Protein AF-A0A7W8WEF5-F1 (afdb_monomer)

Mean predicted aligned error: 11.39 Å

Nearest PDB structures (foldseek):
  6rxu-assembly1_Co  TM=3.069E-01  e=8.553E+00  Thermochaetoides thermophila

Solvent-accessible surface area (backbone atoms only — not comparable to full-atom values): 5909 Å² total; per-residue (Å²): 132,87,83,82,52,69,70,60,53,52,54,52,52,54,52,59,62,71,65,70,75,85,85,75,68,63,42,80,43,79,53,50,69,44,96,88,67,53,75,42,79,54,48,78,41,58,62,92,67,97,68,48,72,81,34,35,55,14,54,90,33,63,27,91,87,76,75,42,74,17,75,39,75,38,66,68,55,52,62,73,75,48,87,70,85,79,82,86,90,132

pLDDT: mean 82.54, std 16.14, range [38.53, 98.0]

Sequence (90 aa):
MQSIDLKKLTIATLLAIAATSAAHADTYVNGYTRRDGTYVQGYNRTEPNYTRNDNYSTRGNYNPYTGQEGHKPRDEDYGYRGNGYSRYGY

Structure (mmCIF, N/CA/C/O backbone):
data_AF-A0A7W8WEF5-F1
#
_entry.id   AF-A0A7W8WEF5-F1
#
loop_
_atom_site.group_PDB
_atom_site.id
_atom_site.type_symbol
_atom_site.label_atom_id
_atom_site.label_alt_id
_atom_site.label_comp_id
_atom_site.label_asym_id
_atom_site.label_entity_id
_atom_site.label_seq_id
_atom_site.pdbx_PDB_ins_code
_atom_site.Cartn_x
_atom_site.Cartn_y
_atom_site.Cartn_z
_atom_site.occupancy
_atom_site.B_iso_or_equiv
_atom_site.auth_seq_id
_atom_site.auth_comp_id
_atom_site.auth_asym_id
_atom_site.auth_atom_id
_atom_site.pdbx_PDB_model_num
ATOM 1 N N . MET A 1 1 ? 39.523 22.504 -27.549 1.00 53.00 1 MET A N 1
ATOM 2 C CA . MET A 1 1 ? 38.540 21.458 -27.191 1.00 53.00 1 MET A CA 1
ATOM 3 C C . MET A 1 1 ? 38.996 20.871 -25.859 1.00 53.00 1 MET A C 1
ATOM 5 O O . MET A 1 1 ? 40.127 20.415 -25.803 1.00 53.00 1 MET A O 1
ATOM 9 N N . GLN A 1 2 ? 38.233 21.024 -24.771 1.00 63.88 2 GLN A N 1
ATOM 10 C CA . GLN A 1 2 ? 38.630 20.516 -23.445 1.00 63.88 2 GLN A CA 1
ATOM 11 C C . GLN A 1 2 ? 38.476 18.986 -23.425 1.00 63.88 2 GLN A C 1
ATOM 13 O O . GLN A 1 2 ? 37.417 18.479 -23.788 1.00 63.88 2 GLN A O 1
ATOM 18 N N . SER A 1 3 ? 39.525 18.259 -23.041 1.00 66.50 3 SER A N 1
ATOM 19 C CA . SER A 1 3 ? 39.511 16.797 -22.923 1.00 66.50 3 SER A CA 1
ATOM 20 C C . SER A 1 3 ? 38.612 16.382 -21.755 1.00 66.50 3 SER A C 1
ATOM 22 O O . SER A 1 3 ? 38.781 16.873 -20.640 1.00 66.50 3 SER A O 1
ATOM 24 N N . ILE A 1 4 ? 37.647 15.490 -21.985 1.00 76.06 4 ILE A N 1
ATOM 25 C CA . ILE A 1 4 ? 36.826 14.938 -20.899 1.00 76.06 4 ILE A CA 1
ATOM 26 C C . ILE A 1 4 ? 37.657 13.880 -20.165 1.00 76.06 4 ILE A C 1
ATOM 28 O O . ILE A 1 4 ? 38.050 12.875 -20.753 1.00 76.06 4 ILE A O 1
ATOM 32 N N . ASP A 1 5 ? 37.925 14.107 -18.879 1.00 86.19 5 ASP A N 1
ATOM 33 C CA . ASP A 1 5 ? 38.701 13.181 -18.051 1.00 86.19 5 ASP A CA 1
ATOM 34 C C . ASP A 1 5 ? 37.913 11.901 -17.747 1.00 86.19 5 ASP A C 1
ATOM 36 O O . ASP A 1 5 ? 36.769 11.956 -17.290 1.00 86.19 5 ASP A O 1
ATOM 40 N N . LEU A 1 6 ? 38.562 10.740 -17.877 1.00 82.12 6 LEU A N 1
ATOM 41 C CA . LEU A 1 6 ? 37.971 9.428 -17.581 1.00 82.12 6 LEU A CA 1
ATOM 42 C C . LEU A 1 6 ? 37.383 9.342 -16.159 1.00 82.12 6 LEU A C 1
ATOM 44 O O . LEU A 1 6 ? 36.361 8.700 -15.952 1.00 82.12 6 LEU A O 1
ATOM 48 N N . LYS A 1 7 ? 37.971 10.055 -15.188 1.00 78.88 7 LYS A N 1
ATOM 49 C CA . LYS A 1 7 ? 37.460 10.146 -13.806 1.00 78.88 7 LYS A CA 1
ATOM 50 C C . LYS A 1 7 ? 36.135 10.908 -13.701 1.00 78.88 7 LYS A C 1
ATOM 52 O O . LYS A 1 7 ? 35.310 10.597 -12.850 1.00 78.88 7 LYS A O 1
ATOM 57 N N . LYS A 1 8 ? 35.921 11.911 -14.556 1.00 81.2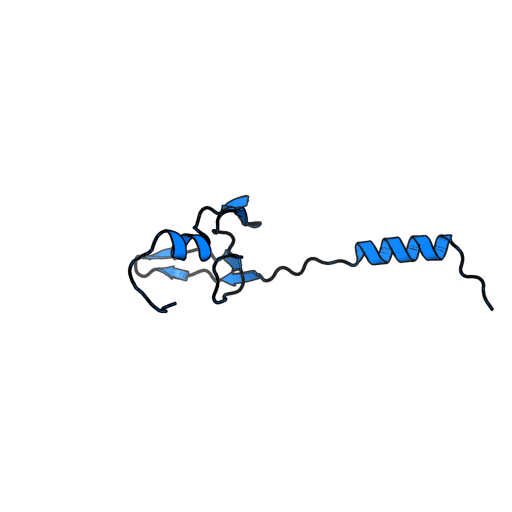5 8 LYS A N 1
ATOM 58 C CA . LYS A 1 8 ? 34.645 12.639 -14.631 1.00 81.25 8 LYS A CA 1
ATOM 59 C C . LYS A 1 8 ? 33.582 11.762 -15.287 1.00 81.25 8 LYS A C 1
ATOM 61 O O . LYS A 1 8 ? 32.442 11.765 -14.837 1.00 81.25 8 LYS A O 1
ATOM 66 N N . LEU A 1 9 ? 33.981 10.968 -16.285 1.00 84.00 9 LEU A N 1
ATOM 67 C CA . LEU A 1 9 ? 33.109 9.988 -16.927 1.00 84.00 9 LEU A CA 1
ATOM 68 C C . LEU A 1 9 ? 32.634 8.923 -15.925 1.00 84.00 9 LEU A C 1
ATOM 70 O O . LEU A 1 9 ? 31.435 8.696 -15.817 1.00 84.00 9 LEU A O 1
ATOM 74 N N . THR A 1 10 ? 33.538 8.335 -15.134 1.00 85.12 10 THR A N 1
ATOM 75 C CA . THR A 1 10 ? 33.174 7.295 -14.154 1.00 85.12 10 THR A CA 1
ATOM 76 C C . THR A 1 10 ? 32.274 7.818 -13.035 1.00 85.12 10 THR A C 1
ATOM 78 O O . THR A 1 10 ? 31.308 7.151 -12.672 1.00 85.12 10 THR A O 1
ATOM 81 N N . ILE A 1 11 ? 32.539 9.019 -12.511 1.00 87.69 11 ILE A N 1
ATOM 82 C CA . ILE A 1 11 ? 31.683 9.648 -11.491 1.00 87.69 11 ILE A CA 1
ATOM 83 C C . ILE A 1 11 ? 30.291 9.945 -12.062 1.00 87.69 11 ILE A C 1
ATOM 85 O O . ILE A 1 11 ? 29.289 9.667 -11.403 1.00 87.69 11 ILE A O 1
ATOM 89 N N . ALA A 1 12 ? 30.211 10.449 -13.297 1.00 86.56 12 ALA A N 1
ATOM 90 C CA . ALA A 1 12 ? 28.934 10.696 -13.958 1.00 86.56 12 ALA A CA 1
ATOM 91 C C . ALA A 1 12 ? 28.128 9.400 -14.157 1.00 86.56 12 ALA A C 1
ATOM 93 O O . ALA A 1 12 ? 26.921 9.395 -13.929 1.00 86.56 12 ALA A O 1
ATOM 94 N N . THR A 1 13 ? 28.781 8.286 -14.511 1.00 85.88 13 THR A N 1
ATOM 95 C CA . THR A 1 13 ? 28.106 6.985 -14.653 1.00 85.88 13 THR A CA 1
ATOM 96 C C . THR A 1 13 ? 27.567 6.462 -13.320 1.00 85.88 13 THR A C 1
ATOM 98 O O . THR A 1 13 ? 26.430 6.002 -13.266 1.00 85.88 13 THR A O 1
ATOM 101 N N . LEU A 1 14 ? 28.334 6.562 -12.229 1.00 86.50 14 LEU A N 1
ATOM 102 C CA . LEU A 1 14 ? 27.880 6.114 -10.905 1.00 86.50 14 LEU A CA 1
ATOM 103 C C . LEU A 1 14 ? 26.694 6.939 -10.385 1.00 86.50 14 LEU A C 1
ATOM 105 O O . LEU A 1 14 ? 25.747 6.375 -9.840 1.00 86.50 14 LEU A O 1
ATOM 109 N N . LEU A 1 15 ? 26.712 8.257 -10.598 1.00 84.88 15 LEU A N 1
ATOM 110 C CA . LEU A 1 15 ? 25.591 9.130 -10.240 1.00 84.88 15 LEU A CA 1
ATOM 111 C C . LEU A 1 15 ? 24.337 8.834 -11.075 1.00 84.88 15 LEU A C 1
ATOM 113 O O . LEU A 1 15 ? 23.235 8.858 -10.536 1.00 84.88 15 LEU A O 1
ATOM 117 N N . ALA A 1 16 ? 24.493 8.506 -12.361 1.00 83.56 16 ALA A N 1
ATOM 118 C CA . ALA A 1 16 ? 23.370 8.129 -13.218 1.00 83.56 16 ALA A CA 1
ATOM 119 C C . ALA A 1 16 ? 22.703 6.816 -12.770 1.00 83.56 16 ALA A C 1
ATOM 121 O O . ALA A 1 16 ? 21.480 6.713 -12.813 1.00 83.56 16 ALA A O 1
ATOM 122 N N . ILE A 1 17 ? 23.481 5.838 -12.291 1.00 82.31 17 ILE A N 1
ATOM 123 C CA . ILE A 1 17 ? 22.944 4.579 -11.745 1.00 82.31 17 ILE A CA 1
ATOM 124 C C . ILE A 1 17 ? 22.225 4.825 -10.410 1.00 82.31 17 ILE A C 1
ATOM 126 O O . ILE A 1 17 ? 21.165 4.260 -10.171 1.00 82.31 17 ILE A O 1
ATOM 130 N N . ALA A 1 18 ? 22.755 5.698 -9.551 1.00 79.19 18 ALA A N 1
ATOM 131 C CA . ALA A 1 18 ? 22.118 6.028 -8.273 1.00 79.19 18 ALA A CA 1
ATOM 132 C C . ALA A 1 18 ? 20.796 6.810 -8.424 1.00 79.19 18 ALA A C 1
ATOM 134 O O . ALA A 1 18 ? 20.002 6.855 -7.487 1.00 79.19 18 ALA A O 1
ATOM 135 N N . ALA A 1 19 ? 20.550 7.423 -9.585 1.00 77.62 19 ALA A N 1
ATOM 136 C CA . ALA A 1 19 ? 19.356 8.222 -9.844 1.00 77.62 19 ALA A CA 1
ATOM 137 C C . ALA A 1 19 ? 18.107 7.396 -10.214 1.00 77.62 19 ALA A C 1
ATOM 139 O O . ALA A 1 19 ? 17.037 7.974 -10.402 1.00 77.62 19 ALA A O 1
ATOM 140 N N . THR A 1 20 ? 18.197 6.066 -10.324 1.00 74.44 20 THR A N 1
ATOM 141 C CA . THR A 1 20 ? 17.020 5.234 -10.611 1.00 74.44 20 THR A CA 1
ATOM 142 C C . THR A 1 20 ? 16.172 5.048 -9.352 1.00 74.44 20 THR A C 1
ATOM 144 O O . THR A 1 20 ? 16.472 4.197 -8.515 1.00 74.44 20 THR A O 1
ATOM 147 N N . SER A 1 21 ? 15.102 5.832 -9.211 1.00 71.00 21 SER A N 1
ATOM 148 C CA . SER A 1 21 ? 14.057 5.596 -8.212 1.00 71.00 21 SER A CA 1
ATOM 149 C C . SER A 1 21 ? 13.026 4.587 -8.733 1.00 71.00 21 SER A C 1
ATOM 151 O O . SER A 1 21 ? 12.572 4.672 -9.874 1.00 71.00 21 SER A O 1
ATOM 153 N N . ALA A 1 22 ? 12.640 3.620 -7.897 1.00 69.38 22 ALA A N 1
ATOM 154 C CA . ALA A 1 22 ? 11.501 2.751 -8.179 1.00 69.38 22 ALA A CA 1
ATOM 155 C C . ALA A 1 22 ? 10.208 3.521 -7.872 1.00 69.38 22 ALA A C 1
ATOM 157 O O . ALA A 1 22 ? 9.957 3.890 -6.725 1.00 69.38 22 ALA A O 1
ATOM 158 N N . ALA A 1 23 ? 9.402 3.800 -8.897 1.00 67.69 23 ALA A N 1
ATOM 159 C CA . ALA A 1 23 ? 8.059 4.328 -8.698 1.00 67.69 23 ALA A CA 1
ATOM 160 C C . ALA A 1 23 ? 7.142 3.185 -8.240 1.00 67.69 23 ALA A C 1
ATOM 162 O O . ALA A 1 23 ? 6.959 2.206 -8.963 1.00 67.69 23 ALA A O 1
ATOM 163 N N . HIS A 1 24 ? 6.586 3.309 -7.036 1.00 70.19 24 HIS A N 1
ATOM 164 C CA . HIS A 1 24 ? 5.602 2.378 -6.495 1.00 70.19 24 HIS A CA 1
ATOM 165 C C . HIS A 1 24 ? 4.195 2.956 -6.707 1.00 70.19 24 HIS A C 1
ATOM 167 O O . HIS A 1 24 ? 3.879 4.027 -6.189 1.00 70.19 24 HIS A O 1
ATOM 173 N N . ALA A 1 25 ? 3.374 2.269 -7.504 1.00 78.94 25 ALA A N 1
ATOM 174 C CA . ALA A 1 25 ? 2.000 2.651 -7.840 1.00 78.94 25 ALA A CA 1
ATOM 175 C C . ALA A 1 25 ? 1.020 2.170 -6.752 1.00 78.94 25 ALA A C 1
ATOM 177 O O . ALA A 1 25 ? 0.193 1.282 -6.974 1.00 78.94 25 ALA A O 1
ATOM 178 N N . ASP A 1 26 ? 1.167 2.721 -5.546 1.00 88.62 26 ASP A N 1
ATOM 179 C CA . ASP A 1 26 ? 0.381 2.349 -4.369 1.00 88.62 26 ASP A CA 1
ATOM 180 C C . ASP A 1 26 ? -0.567 3.463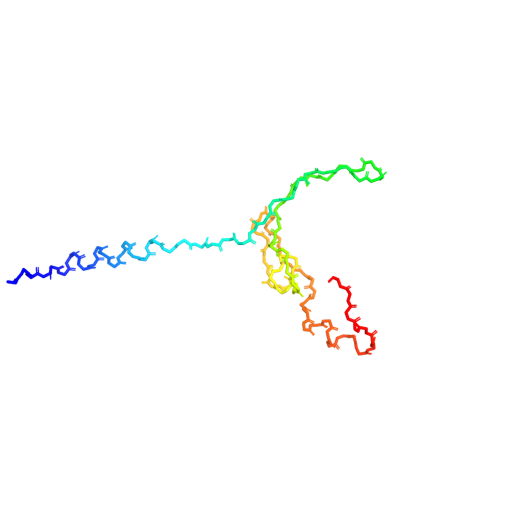 -3.934 1.00 88.62 26 ASP A C 1
ATOM 182 O O . ASP A 1 26 ? -0.245 4.649 -3.963 1.00 88.62 26 ASP A O 1
ATOM 186 N N . THR A 1 27 ? -1.751 3.076 -3.468 1.00 91.94 27 THR A N 1
ATOM 187 C CA . THR A 1 27 ? -2.766 3.976 -2.921 1.00 91.94 27 THR A CA 1
ATOM 188 C C . THR A 1 27 ? -3.081 3.613 -1.472 1.00 91.94 27 THR A C 1
ATOM 190 O O . THR A 1 27 ? -3.382 2.458 -1.155 1.00 91.94 27 THR A O 1
ATOM 193 N N . TYR A 1 28 ? -3.093 4.615 -0.590 1.00 93.31 28 TYR A N 1
ATOM 194 C CA . TYR A 1 28 ? -3.531 4.453 0.796 1.00 93.31 28 TYR A CA 1
ATOM 195 C C . TYR A 1 28 ? -5.060 4.486 0.907 1.00 93.31 28 TYR A C 1
ATOM 197 O O . TYR A 1 28 ? -5.726 5.380 0.381 1.00 93.31 28 TYR A O 1
ATOM 205 N N . VAL A 1 29 ? -5.621 3.517 1.625 1.00 94.69 29 VAL A N 1
ATOM 206 C CA . VAL A 1 29 ? -7.046 3.441 1.953 1.00 94.69 29 VAL A CA 1
ATOM 207 C C . VAL A 1 29 ? -7.237 3.837 3.411 1.00 94.69 29 VAL A C 1
ATOM 209 O O . VAL A 1 29 ? -6.638 3.242 4.307 1.00 94.69 29 VAL A O 1
ATOM 212 N N . ASN A 1 30 ? -8.104 4.823 3.653 1.00 96.94 30 ASN A N 1
ATOM 213 C CA . ASN A 1 30 ? -8.453 5.251 5.006 1.00 96.94 30 ASN A CA 1
ATOM 214 C C . ASN A 1 30 ? -9.165 4.135 5.781 1.00 96.94 30 ASN A C 1
ATOM 216 O O . ASN A 1 30 ? -9.942 3.365 5.215 1.00 96.94 30 ASN A O 1
ATOM 220 N N . GLY A 1 31 ? -8.923 4.085 7.091 1.00 97.00 31 GLY A N 1
ATOM 221 C CA . GLY A 1 31 ? -9.644 3.180 7.981 1.00 97.00 31 GLY A CA 1
ATOM 222 C C . GLY A 1 31 ? -11.138 3.503 8.029 1.00 97.00 31 GLY A C 1
ATOM 223 O O . GLY A 1 31 ? -11.543 4.653 7.853 1.00 97.00 31 GLY A O 1
ATO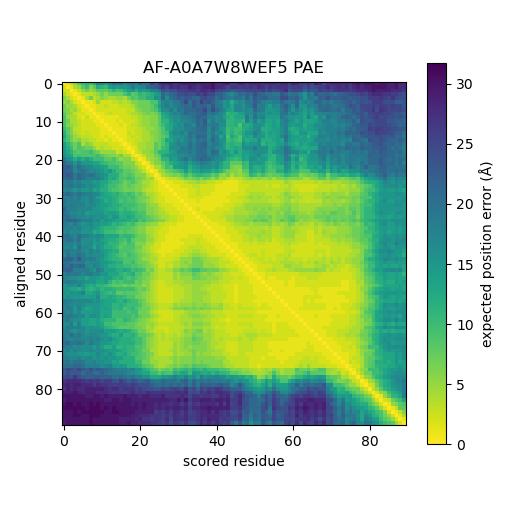M 224 N N . TYR A 1 32 ? -11.964 2.485 8.253 1.00 97.75 32 TYR A N 1
ATOM 225 C CA . TYR A 1 32 ? -13.418 2.625 8.298 1.00 97.75 32 TYR A CA 1
ATOM 226 C C . TYR A 1 32 ? -14.053 1.583 9.217 1.00 97.75 32 TYR A C 1
ATOM 228 O O . TYR A 1 32 ? -13.491 0.517 9.467 1.00 97.75 32 TYR A O 1
ATOM 236 N N . THR A 1 33 ? -15.260 1.877 9.696 1.00 98.00 33 THR A N 1
ATOM 237 C CA . THR A 1 33 ? -16.053 0.946 10.507 1.00 98.00 33 THR A CA 1
ATOM 238 C C . THR A 1 33 ? -17.043 0.201 9.618 1.00 98.00 33 THR A C 1
ATOM 240 O O . THR A 1 33 ? -17.786 0.810 8.845 1.00 98.00 33 THR A O 1
ATOM 243 N N . ARG A 1 34 ? -17.047 -1.131 9.699 1.00 97.00 34 ARG A N 1
ATOM 244 C CA . ARG A 1 34 ? -17.999 -1.994 8.988 1.00 97.00 34 ARG A CA 1
ATOM 245 C C . ARG A 1 34 ? -19.388 -1.903 9.619 1.00 97.00 34 ARG A C 1
ATOM 247 O O . ARG A 1 34 ? -19.541 -1.511 10.771 1.00 97.00 34 ARG A O 1
ATOM 254 N N . ARG A 1 35 ? -20.416 -2.323 8.873 1.00 96.19 35 ARG A N 1
ATOM 255 C CA . ARG A 1 35 ? -21.810 -2.340 9.362 1.00 96.19 35 ARG A CA 1
ATOM 256 C C . ARG A 1 35 ? -22.011 -3.225 10.597 1.00 96.19 35 ARG A C 1
ATOM 258 O O . ARG A 1 35 ? -22.921 -2.967 11.370 1.00 96.19 35 ARG A O 1
ATOM 265 N N . ASP A 1 36 ? -21.172 -4.242 10.772 1.00 96.00 36 ASP A N 1
ATOM 266 C CA . ASP A 1 36 ? -21.170 -5.138 11.935 1.00 96.00 36 ASP A CA 1
ATOM 267 C C . ASP A 1 36 ? -20.450 -4.553 13.170 1.00 96.00 36 ASP A C 1
ATOM 269 O O . ASP A 1 36 ? -2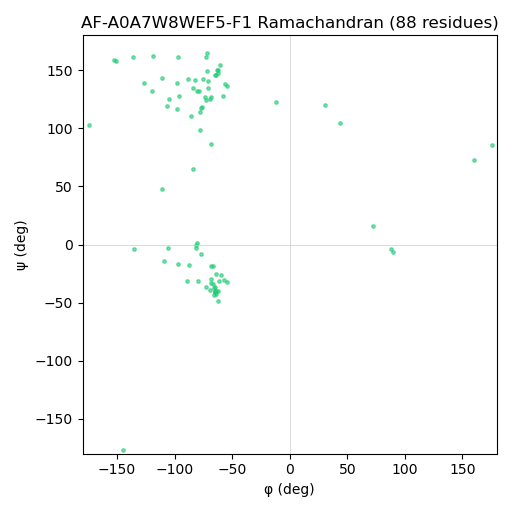0.358 -5.218 14.197 1.00 96.00 36 ASP A O 1
ATOM 273 N N . GLY A 1 37 ? -19.940 -3.319 13.084 1.00 96.94 37 GLY A N 1
ATOM 274 C CA . GLY A 1 37 ? -19.204 -2.643 14.155 1.00 96.94 37 GLY A CA 1
ATOM 275 C C . GLY A 1 37 ? -17.691 -2.884 14.148 1.00 96.94 37 GLY A C 1
ATOM 276 O O . GLY A 1 37 ? -16.976 -2.228 14.904 1.00 96.94 37 GLY A O 1
ATOM 277 N N . THR A 1 38 ? -17.167 -3.760 13.286 1.00 97.88 38 THR A N 1
ATOM 278 C CA . THR A 1 38 ? -15.725 -4.042 13.220 1.00 97.88 38 THR A CA 1
ATOM 279 C C . THR A 1 38 ? -14.968 -2.872 12.593 1.00 97.88 38 THR A C 1
ATOM 281 O O . THR A 1 38 ? -15.243 -2.480 11.455 1.00 97.88 38 THR A O 1
ATOM 284 N N . TYR A 1 39 ? -13.974 -2.336 13.301 1.00 97.25 39 TYR A N 1
ATOM 285 C CA . TYR A 1 39 ? -13.068 -1.326 12.756 1.00 97.25 39 TYR A CA 1
ATOM 286 C C . TYR A 1 39 ? -11.992 -1.960 11.865 1.00 97.25 39 TYR A C 1
ATOM 288 O O . TYR A 1 39 ? -11.334 -2.926 12.251 1.00 97.25 39 TYR A O 1
ATOM 296 N N . VAL A 1 40 ? -11.798 -1.393 10.675 1.00 96.56 40 VAL A N 1
ATOM 297 C CA . VAL A 1 40 ? -10.728 -1.742 9.737 1.00 96.56 40 VAL A CA 1
ATOM 298 C C . VAL A 1 40 ? -9.695 -0.626 9.763 1.00 96.56 40 VAL A C 1
ATOM 300 O O . VAL A 1 40 ? -10.001 0.515 9.418 1.00 96.56 40 VAL A O 1
ATOM 303 N N . GLN A 1 41 ? -8.464 -0.956 10.148 1.00 96.56 41 GLN A N 1
ATOM 304 C CA . GLN A 1 41 ? -7.342 -0.026 10.068 1.00 96.56 41 GLN A CA 1
ATOM 305 C C . GLN A 1 41 ? -7.033 0.322 8.604 1.00 96.56 41 GLN A C 1
ATOM 307 O O . GLN A 1 41 ? -7.177 -0.522 7.720 1.00 96.56 41 GLN A O 1
ATOM 312 N N . GLY A 1 42 ? -6.601 1.561 8.351 1.00 96.06 42 GLY A N 1
ATOM 313 C CA . GLY A 1 42 ? -6.135 1.970 7.027 1.00 96.06 42 GLY A CA 1
ATOM 314 C C . GLY A 1 42 ? -4.905 1.181 6.572 1.00 96.06 42 GLY A C 1
ATOM 315 O O . GLY A 1 42 ? -4.112 0.717 7.392 1.00 96.06 42 GLY A O 1
ATOM 316 N N . TYR A 1 43 ? -4.767 0.995 5.263 1.00 93.94 43 TYR A N 1
ATOM 317 C CA . TYR A 1 43 ? -3.738 0.142 4.668 1.00 93.94 43 TYR A CA 1
ATOM 318 C C . TYR A 1 43 ? -3.371 0.602 3.255 1.00 93.94 43 TYR A C 1
ATOM 320 O O . TYR A 1 43 ? -4.152 1.279 2.587 1.00 93.94 43 TYR A O 1
ATOM 328 N N . ASN A 1 44 ? -2.187 0.206 2.788 1.00 94.06 44 ASN A N 1
ATOM 329 C CA . ASN A 1 44 ? -1.754 0.432 1.410 1.00 94.06 44 ASN A CA 1
ATOM 330 C C . ASN A 1 44 ? -2.190 -0.722 0.507 1.00 94.06 44 ASN A C 1
ATOM 332 O O . ASN A 1 44 ? -2.144 -1.893 0.898 1.00 94.06 44 ASN A O 1
ATOM 336 N N . ARG A 1 45 ? -2.587 -0.386 -0.716 1.00 91.25 45 ARG A N 1
ATOM 337 C CA . ARG A 1 45 ? -2.895 -1.338 -1.785 1.00 91.25 45 ARG A CA 1
ATOM 338 C C . ARG A 1 45 ? -2.290 -0.859 -3.098 1.00 91.25 45 ARG A C 1
ATOM 340 O O . ARG A 1 45 ? -2.035 0.330 -3.241 1.00 91.25 45 ARG A O 1
ATOM 347 N N . THR A 1 46 ? -2.157 -1.766 -4.053 1.00 90.69 46 THR A N 1
ATOM 348 C CA . THR A 1 46 ? -1.851 -1.432 -5.446 1.00 90.69 46 THR A CA 1
ATOM 349 C C . THR A 1 46 ? -2.933 -0.539 -6.057 1.00 90.69 46 THR A C 1
ATOM 351 O O . THR A 1 46 ? -4.092 -0.544 -5.613 1.00 90.69 46 THR A O 1
ATOM 354 N N . GLU A 1 47 ? -2.556 0.248 -7.064 1.00 89.88 47 GLU A N 1
ATOM 355 C CA . GLU A 1 47 ? -3.494 1.051 -7.847 1.00 89.88 47 GLU A CA 1
ATOM 356 C C . GLU A 1 47 ? -4.622 0.188 -8.444 1.00 89.88 47 GLU A C 1
ATOM 358 O O . GLU A 1 47 ? -4.380 -0.909 -8.950 1.00 89.88 47 GLU A O 1
ATOM 363 N N . PRO A 1 48 ? -5.881 0.656 -8.390 1.00 86.75 48 PRO A N 1
ATOM 364 C CA . PRO A 1 48 ? -6.995 -0.082 -8.964 1.00 86.75 48 PRO A CA 1
ATOM 365 C C . PRO A 1 48 ? -6.905 -0.096 -10.496 1.00 86.75 48 PRO A C 1
ATOM 367 O O . PRO A 1 48 ? -6.886 0.957 -11.132 1.00 86.75 48 PRO A O 1
ATOM 370 N N . ASN A 1 49 ? -6.923 -1.286 -11.095 1.00 88.12 49 ASN A N 1
ATOM 371 C CA . ASN A 1 49 ? -6.981 -1.481 -12.543 1.00 88.12 49 ASN A CA 1
ATOM 372 C C . ASN A 1 49 ? -7.823 -2.731 -12.903 1.00 88.12 49 ASN A C 1
ATOM 374 O O . ASN A 1 49 ? -8.442 -3.345 -12.034 1.00 88.12 49 ASN A O 1
ATOM 378 N N . TYR A 1 50 ? -7.902 -3.075 -14.196 1.00 88.19 50 TYR A N 1
ATOM 379 C CA . TYR A 1 50 ? -8.746 -4.170 -14.709 1.00 88.19 50 TYR A CA 1
ATOM 380 C C . TYR A 1 50 ? -8.139 -5.574 -14.571 1.00 88.19 50 TYR A C 1
ATOM 382 O O . TYR A 1 50 ? -8.762 -6.547 -14.997 1.00 88.19 50 TYR A O 1
ATOM 390 N N . THR A 1 51 ? -6.933 -5.694 -14.022 1.00 90.25 51 THR A N 1
ATOM 391 C CA . THR A 1 51 ? -6.271 -6.976 -13.788 1.00 90.25 51 THR A CA 1
ATOM 392 C C . THR A 1 51 ? -6.017 -7.176 -12.299 1.00 90.25 51 THR A C 1
ATOM 394 O O . THR A 1 51 ? -6.109 -6.267 -11.479 1.00 90.25 51 THR A O 1
ATOM 397 N N . ARG A 1 52 ? -5.764 -8.421 -11.911 1.00 90.00 52 ARG A N 1
ATOM 398 C CA . ARG A 1 52 ? -5.299 -8.765 -10.567 1.00 90.00 52 ARG A CA 1
ATOM 399 C C . ARG A 1 52 ? -3.826 -9.139 -10.553 1.00 90.00 52 ARG A C 1
ATOM 401 O O . ARG A 1 52 ? -3.303 -9.426 -9.481 1.00 90.00 52 ARG A O 1
ATOM 408 N N . ASN A 1 53 ? -3.162 -9.180 -11.702 1.00 92.00 53 ASN A N 1
ATOM 409 C CA . ASN A 1 53 ? -1.830 -9.762 -11.851 1.00 92.00 53 ASN A CA 1
ATOM 410 C C . ASN A 1 53 ? -0.738 -9.034 -11.060 1.00 92.00 53 ASN A C 1
ATOM 412 O O . ASN A 1 53 ? 0.249 -9.661 -10.682 1.00 92.00 53 ASN A O 1
ATOM 416 N N . ASP A 1 54 ? -0.930 -7.754 -10.778 1.00 91.12 54 ASP A N 1
ATOM 417 C CA . ASP A 1 54 ? -0.045 -6.865 -10.028 1.00 91.12 54 ASP A CA 1
ATOM 418 C C . ASP A 1 54 ? -0.429 -6.727 -8.545 1.00 91.12 54 ASP A C 1
ATOM 420 O O . ASP A 1 54 ? 0.410 -6.354 -7.730 1.00 91.12 54 ASP A O 1
ATOM 424 N N . ASN A 1 55 ? -1.651 -7.105 -8.153 1.00 93.06 55 ASN A N 1
ATOM 425 C CA . ASN A 1 55 ? -2.081 -7.050 -6.754 1.00 93.06 55 ASN A CA 1
ATOM 426 C C . ASN A 1 55 ? -1.149 -7.853 -5.835 1.00 93.06 55 ASN A C 1
ATOM 428 O O . ASN A 1 55 ? -0.816 -9.006 -6.115 1.00 93.06 55 ASN A O 1
ATOM 432 N N . TYR A 1 56 ? -0.828 -7.309 -4.658 1.00 94.50 56 TYR A N 1
ATOM 433 C CA . TYR A 1 56 ? 0.027 -7.982 -3.667 1.00 94.50 56 TYR A CA 1
ATOM 434 C C . TYR A 1 56 ? -0.473 -9.354 -3.222 1.00 94.50 56 TYR A C 1
ATOM 436 O O . TYR A 1 56 ? 0.311 -10.233 -2.884 1.00 94.50 56 TYR A O 1
ATOM 444 N N . SER A 1 57 ? -1.793 -9.546 -3.219 1.00 93.44 57 SER A N 1
ATOM 445 C CA . SER A 1 57 ? -2.400 -10.820 -2.830 1.00 93.44 57 SER A CA 1
ATOM 446 C C . SER A 1 57 ? -2.304 -11.904 -3.906 1.00 93.44 57 SER A C 1
ATOM 448 O O . SER A 1 57 ? -2.648 -13.051 -3.620 1.00 93.44 57 SER A O 1
ATOM 450 N N . THR A 1 58 ? -1.850 -11.578 -5.117 1.00 94.88 58 THR A N 1
ATOM 451 C CA . THR A 1 58 ? -1.772 -12.498 -6.257 1.00 94.88 58 THR A CA 1
ATOM 452 C C . THR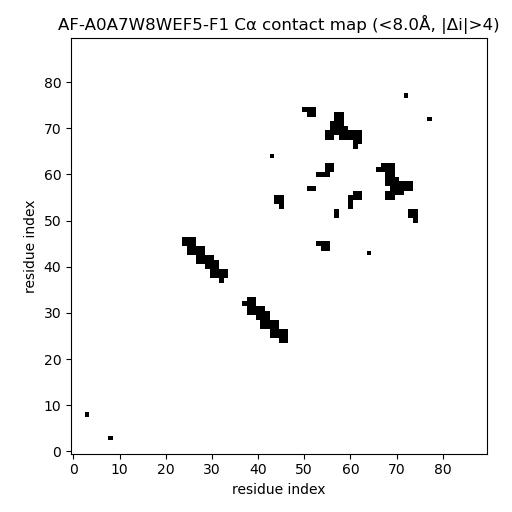 A 1 58 ? -0.521 -13.362 -6.203 1.00 94.88 58 THR A C 1
ATOM 454 O O . THR A 1 58 ? 0.550 -12.923 -5.795 1.00 94.88 58 THR A O 1
ATOM 457 N N . ARG A 1 59 ? -0.656 -14.631 -6.591 1.00 94.12 59 ARG A N 1
ATOM 458 C CA . ARG A 1 59 ? 0.388 -15.643 -6.449 1.00 94.12 59 ARG A CA 1
ATOM 459 C C . ARG A 1 59 ? 1.672 -15.244 -7.171 1.00 94.12 59 ARG A C 1
ATOM 461 O O . ARG A 1 59 ? 1.645 -14.951 -8.365 1.00 94.12 59 ARG A O 1
ATOM 468 N N . GLY A 1 60 ? 2.788 -15.296 -6.447 1.00 93.50 60 GLY A N 1
ATOM 469 C CA . GLY A 1 60 ? 4.107 -14.874 -6.921 1.00 93.50 60 GLY A CA 1
ATOM 470 C C . GLY A 1 60 ? 4.416 -13.390 -6.706 1.00 93.50 60 GLY A C 1
ATOM 471 O O . GLY A 1 60 ? 5.539 -12.983 -6.986 1.00 93.50 60 GLY A O 1
ATOM 472 N N . ASN A 1 61 ? 3.464 -12.600 -6.200 1.00 94.25 61 ASN A N 1
ATOM 473 C CA . ASN A 1 61 ? 3.713 -11.235 -5.744 1.00 94.25 61 ASN A CA 1
ATOM 474 C C . ASN A 1 61 ? 3.922 -11.219 -4.225 1.00 94.25 61 ASN A C 1
ATOM 476 O O . ASN A 1 61 ? 3.537 -12.149 -3.514 1.00 94.25 61 ASN A O 1
ATOM 480 N N . TYR A 1 62 ? 4.521 -10.141 -3.729 1.00 94.56 62 TYR A N 1
ATOM 481 C CA . TYR A 1 62 ? 4.811 -9.947 -2.315 1.00 94.56 62 TYR A CA 1
ATOM 482 C C . TYR A 1 62 ? 4.247 -8.612 -1.850 1.00 94.56 62 TYR A C 1
ATOM 484 O O . TYR A 1 62 ? 4.356 -7.613 -2.560 1.00 94.56 62 TYR A O 1
ATOM 492 N N . ASN A 1 63 ? 3.659 -8.585 -0.658 1.00 94.00 63 ASN A N 1
ATOM 493 C CA . ASN A 1 63 ? 3.214 -7.348 -0.039 1.00 94.00 63 ASN A CA 1
ATOM 494 C C . ASN A 1 63 ? 4.384 -6.698 0.727 1.00 94.00 63 ASN A C 1
ATOM 496 O O . ASN A 1 63 ? 4.758 -7.219 1.782 1.00 94.00 63 ASN A O 1
ATOM 500 N N . PRO A 1 64 ? 4.931 -5.552 0.279 1.00 91.88 64 PRO A N 1
ATOM 501 C CA . PRO A 1 64 ? 6.053 -4.904 0.959 1.00 91.88 64 PRO A CA 1
ATOM 502 C C . PRO A 1 64 ? 5.687 -4.367 2.354 1.00 91.88 64 PRO A C 1
ATOM 504 O O . PRO A 1 64 ? 6.575 -4.146 3.172 1.00 91.88 64 PRO A O 1
ATOM 507 N N . TYR A 1 65 ? 4.397 -4.180 2.649 1.00 91.38 65 TYR A N 1
ATOM 508 C CA . TYR A 1 65 ? 3.921 -3.623 3.918 1.00 91.38 65 TYR A CA 1
ATOM 509 C C . TYR A 1 65 ? 3.670 -4.678 4.994 1.00 91.38 65 TYR A C 1
ATOM 511 O O . TYR A 1 65 ? 3.801 -4.383 6.179 1.00 91.38 65 TYR A O 1
ATOM 519 N N . THR A 1 66 ? 3.277 -5.892 4.603 1.00 91.88 66 THR A N 1
ATOM 520 C CA . THR A 1 66 ? 2.992 -6.980 5.556 1.00 91.88 66 THR A CA 1
ATOM 521 C C . THR A 1 66 ? 4.027 -8.092 5.523 1.00 91.88 66 THR A C 1
ATOM 523 O O . THR A 1 66 ? 4.048 -8.934 6.417 1.00 91.88 66 THR A O 1
ATOM 526 N N . GLY A 1 67 ? 4.870 -8.126 4.494 1.00 93.50 67 GLY A N 1
ATOM 527 C CA . GLY A 1 67 ? 5.843 -9.185 4.297 1.00 93.50 67 GLY A CA 1
ATOM 528 C C . GLY A 1 67 ? 5.234 -10.525 3.858 1.00 93.50 67 GLY A C 1
ATOM 529 O O . GLY A 1 67 ? 5.868 -11.574 3.985 1.00 93.50 67 GLY A O 1
ATOM 530 N N . GLN A 1 68 ? 3.984 -10.518 3.398 1.00 94.75 68 GLN A N 1
ATOM 531 C CA . GLN A 1 68 ? 3.248 -11.729 3.044 1.00 94.75 68 GLN A CA 1
ATOM 532 C C . GLN A 1 68 ? 3.299 -11.985 1.539 1.00 94.75 68 GLN A C 1
ATOM 534 O O . GLN A 1 68 ? 3.135 -11.064 0.737 1.00 94.75 68 GLN A O 1
ATOM 539 N N . GLU A 1 69 ? 3.476 -13.251 1.165 1.00 96.19 69 GLU A N 1
ATOM 540 C CA . GLU A 1 69 ? 3.343 -13.693 -0.221 1.00 96.19 69 GLU A CA 1
ATOM 541 C C . GLU A 1 69 ? 1.864 -13.759 -0.629 1.00 96.19 69 GLU A C 1
ATOM 543 O O . GLU A 1 69 ? 0.988 -14.154 0.146 1.00 96.19 69 GLU A O 1
ATOM 548 N N . GLY A 1 70 ? 1.580 -13.382 -1.871 1.00 94.38 70 GLY A N 1
ATOM 549 C CA . GLY A 1 70 ? 0.278 -13.566 -2.478 1.00 94.38 70 GLY A CA 1
ATOM 550 C C . GLY A 1 70 ? -0.013 -15.031 -2.809 1.00 94.38 70 GLY A C 1
ATOM 551 O O . GLY A 1 70 ? 0.864 -15.823 -3.156 1.00 94.38 70 GLY A O 1
ATOM 552 N N . HIS A 1 71 ? -1.290 -15.399 -2.756 1.00 94.75 71 HIS A N 1
ATOM 553 C CA . HIS A 1 71 ? -1.769 -16.755 -3.051 1.00 94.75 71 HIS A CA 1
ATOM 554 C C . HIS A 1 71 ? -3.014 -16.777 -3.945 1.00 94.75 71 HIS A C 1
ATOM 556 O O . HIS A 1 71 ? -3.491 -17.849 -4.320 1.00 94.75 71 HIS A O 1
ATOM 562 N N . LYS A 1 72 ? -3.569 -15.611 -4.293 1.00 91.94 72 LYS A N 1
ATOM 563 C CA . LYS A 1 72 ? -4.732 -15.516 -5.173 1.00 91.94 72 L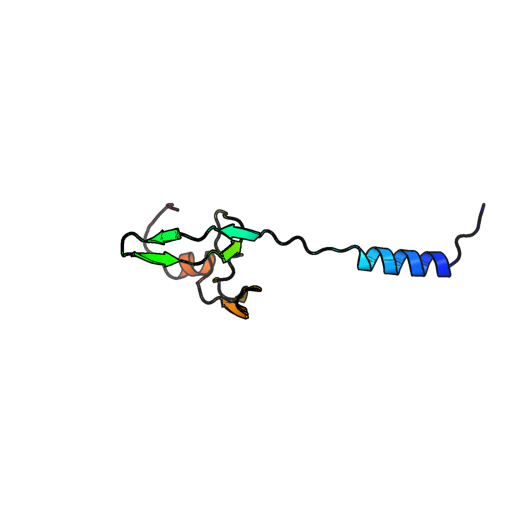YS A CA 1
ATOM 564 C C . LYS A 1 72 ? -4.336 -15.871 -6.611 1.00 91.94 72 LYS A C 1
ATOM 566 O O . LYS A 1 72 ? -3.243 -15.512 -7.044 1.00 91.94 72 LYS A O 1
ATOM 571 N N . PRO A 1 73 ? -5.193 -16.588 -7.350 1.00 91.38 73 PRO A N 1
ATOM 572 C CA . PRO A 1 73 ? -4.921 -16.916 -8.742 1.00 91.38 73 PRO A CA 1
ATOM 573 C C . PRO A 1 73 ? -4.810 -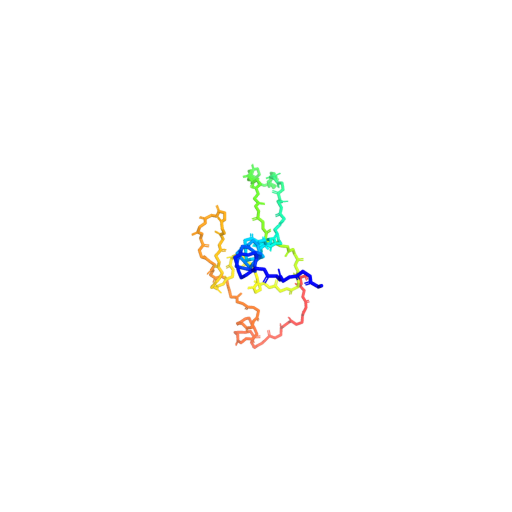15.653 -9.600 1.00 91.38 73 PRO A C 1
ATOM 575 O O . PRO A 1 73 ? -5.485 -14.654 -9.341 1.00 91.38 73 PRO A O 1
ATOM 578 N N . ARG A 1 74 ? -3.953 -15.733 -10.620 1.00 91.25 74 ARG A N 1
ATOM 579 C CA . ARG A 1 74 ? -3.846 -14.727 -11.679 1.00 91.25 74 ARG A CA 1
ATOM 580 C C . ARG A 1 74 ? -5.056 -14.787 -12.603 1.00 91.25 74 ARG A C 1
ATOM 582 O O . ARG A 1 74 ? -5.787 -15.781 -12.603 1.00 91.25 74 ARG A O 1
ATOM 589 N N . ASP A 1 75 ? -5.257 -13.748 -13.404 1.00 88.50 75 ASP A N 1
ATOM 590 C CA . ASP A 1 75 ? -6.388 -13.707 -14.333 1.00 88.50 75 ASP A CA 1
ATOM 591 C C . ASP A 1 75 ? -6.338 -14.849 -15.357 1.00 88.50 75 ASP A C 1
ATOM 593 O O . ASP A 1 75 ? -7.384 -15.400 -15.704 1.00 88.50 75 ASP A O 1
ATOM 597 N N . GLU A 1 76 ? -5.143 -15.301 -15.751 1.00 84.44 76 GLU A N 1
ATOM 598 C CA . GLU A 1 76 ? -5.006 -16.448 -16.651 1.00 84.44 76 GLU A CA 1
ATOM 599 C C . GLU A 1 76 ? -5.516 -17.749 -16.000 1.00 84.44 76 GLU A C 1
ATOM 601 O O . GLU A 1 76 ? -6.220 -18.520 -16.647 1.00 84.44 76 GLU A O 1
ATOM 606 N N . ASP A 1 77 ? -5.245 -17.983 -14.708 1.00 80.19 77 ASP A N 1
ATOM 607 C CA . ASP A 1 77 ? -5.668 -19.204 -13.987 1.00 80.19 77 ASP A CA 1
ATOM 608 C C . ASP A 1 77 ? -7.198 -19.266 -13.806 1.00 80.19 77 ASP A C 1
ATOM 610 O O . ASP A 1 77 ? -7.793 -20.346 -13.841 1.00 80.19 77 ASP A O 1
ATOM 614 N N . TYR A 1 78 ? -7.875 -18.113 -13.711 1.00 68.12 78 TYR A N 1
ATOM 615 C CA . TYR A 1 78 ? -9.344 -18.070 -13.734 1.00 68.12 78 TYR A CA 1
ATOM 616 C C . TYR A 1 78 ? -9.922 -18.551 -15.069 1.00 68.12 78 TYR A C 1
ATOM 618 O O . TYR A 1 78 ? -10.918 -19.277 -15.071 1.00 68.12 78 TYR A O 1
ATOM 626 N N . GLY A 1 79 ? -9.295 -18.191 -16.193 1.00 60.16 79 GLY A N 1
ATOM 627 C CA . GLY A 1 79 ? -9.716 -18.638 -17.523 1.00 60.16 79 GLY A CA 1
ATOM 628 C C . GLY A 1 79 ? -9.539 -20.145 -17.735 1.00 60.16 79 GLY A C 1
ATOM 629 O O . GLY A 1 79 ? -10.372 -20.774 -18.383 1.00 60.16 79 GLY A O 1
ATOM 630 N N . TYR A 1 80 ? -8.504 -20.744 -17.137 1.00 53.84 80 TYR A N 1
ATOM 631 C CA . TYR A 1 80 ? -8.237 -22.183 -17.257 1.00 53.84 80 TYR A CA 1
ATOM 632 C C . TYR A 1 80 ? -9.100 -23.056 -16.334 1.00 53.84 80 TYR A C 1
ATOM 634 O O . TYR A 1 80 ? -9.444 -24.177 -16.707 1.00 53.84 80 TYR A O 1
ATOM 642 N N . ARG A 1 81 ? -9.486 -22.566 -15.148 1.00 54.91 81 ARG A N 1
ATOM 643 C CA . ARG A 1 81 ? -10.339 -23.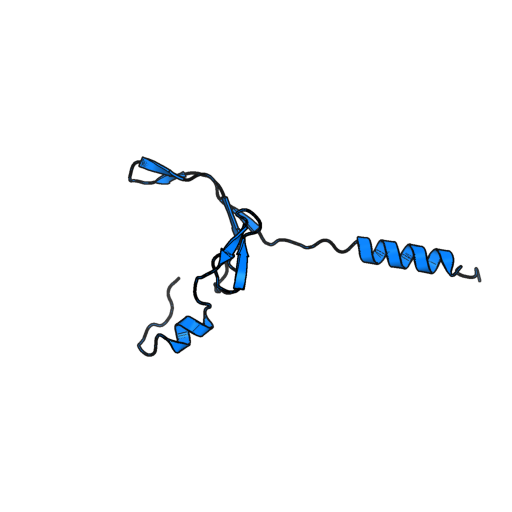320 -14.203 1.00 54.91 81 ARG A CA 1
ATOM 644 C C . ARG A 1 81 ? -11.840 -23.143 -14.437 1.00 54.91 81 ARG A C 1
ATOM 646 O O . ARG A 1 81 ? -12.628 -23.937 -13.931 1.00 54.91 81 ARG A O 1
ATOM 653 N N . GLY A 1 82 ? -12.236 -22.107 -15.172 1.00 48.22 82 GLY A N 1
ATOM 654 C CA . GLY A 1 82 ? -13.624 -21.673 -15.330 1.00 48.22 82 GLY A CA 1
ATOM 655 C C . GLY A 1 82 ? -14.193 -21.897 -16.727 1.00 48.22 82 GLY A C 1
ATOM 656 O O . GLY A 1 82 ? -14.798 -20.980 -17.280 1.00 48.22 82 GLY A O 1
ATOM 657 N N . ASN A 1 83 ? -14.018 -23.084 -17.317 1.00 47.91 83 ASN A N 1
ATOM 658 C CA . ASN A 1 83 ? -14.737 -23.425 -18.546 1.00 47.91 83 ASN A CA 1
ATOM 659 C C . ASN A 1 83 ? -16.237 -23.581 -18.227 1.00 47.91 83 ASN A C 1
ATOM 661 O O . ASN A 1 83 ? -16.711 -24.653 -17.859 1.00 47.91 83 ASN A O 1
ATOM 665 N N . GLY A 1 84 ? -16.954 -22.458 -18.271 1.00 47.28 84 GLY A N 1
AT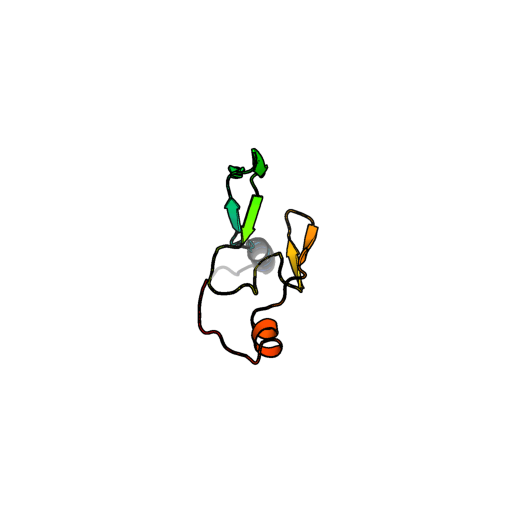OM 666 C CA . GLY A 1 84 ? -18.359 -22.357 -17.899 1.00 47.28 84 GLY A CA 1
ATOM 667 C C . GLY A 1 84 ? -18.762 -20.919 -17.584 1.00 47.28 84 GLY A C 1
ATOM 668 O O . GLY A 1 84 ? -18.971 -20.581 -16.429 1.00 47.28 84 GLY A O 1
ATOM 669 N N . TYR A 1 85 ? -18.859 -20.095 -18.630 1.00 46.62 85 TYR A N 1
ATOM 670 C CA . TYR A 1 85 ? -19.633 -18.848 -18.714 1.00 46.62 85 TYR A CA 1
ATOM 671 C C . TYR A 1 85 ? -19.587 -17.878 -17.513 1.00 46.62 85 TYR A C 1
ATOM 673 O O . TYR A 1 85 ? -20.361 -18.008 -16.571 1.00 46.62 85 TYR A O 1
ATOM 681 N N . SER A 1 86 ? -18.848 -16.772 -17.645 1.00 42.44 86 SER A N 1
ATOM 682 C CA . SER A 1 86 ? -19.437 -15.423 -17.516 1.00 42.44 86 SER A CA 1
ATOM 683 C C . SER A 1 86 ? -18.428 -14.324 -17.832 1.00 42.44 86 SER A C 1
ATOM 685 O O . SER A 1 86 ? -17.558 -13.962 -17.048 1.00 42.44 86 SER A O 1
ATOM 687 N N . ARG A 1 87 ? -18.616 -13.800 -19.042 1.00 48.81 87 ARG A N 1
ATOM 688 C CA . ARG A 1 87 ? -18.625 -12.382 -19.407 1.00 48.81 87 ARG A CA 1
ATOM 689 C C . ARG A 1 87 ? -18.672 -11.429 -18.199 1.00 48.81 87 ARG A C 1
ATOM 691 O O . ARG A 1 87 ? -19.626 -11.474 -17.438 1.00 48.81 87 ARG A O 1
ATOM 698 N N . TYR A 1 88 ? -17.664 -10.559 -18.134 1.00 50.53 88 TYR A N 1
ATOM 699 C CA . TYR A 1 88 ? -17.607 -9.245 -17.481 1.00 50.53 88 TYR A CA 1
ATOM 700 C C . TYR A 1 88 ? -18.455 -9.005 -16.228 1.00 50.53 88 TYR A C 1
ATOM 702 O O . TYR A 1 88 ? -19.677 -8.891 -16.289 1.00 50.53 88 TYR A O 1
ATOM 710 N N . GLY A 1 89 ? -17.761 -8.690 -15.138 1.00 38.53 89 GLY A N 1
ATOM 711 C CA . GLY A 1 89 ? -18.330 -7.863 -14.087 1.00 38.53 89 GLY A CA 1
ATOM 712 C C . GLY A 1 89 ? -17.401 -7.724 -12.899 1.00 38.53 89 GLY A C 1
ATOM 713 O O . GLY A 1 89 ? -17.571 -8.479 -11.951 1.00 38.53 89 GLY A O 1
ATOM 714 N N . TYR A 1 90 ? -16.475 -6.762 -12.957 1.00 41.03 90 TYR A N 1
ATOM 715 C CA . TYR A 1 90 ? -15.995 -6.003 -11.797 1.00 41.03 90 TYR A CA 1
ATOM 716 C C . TYR A 1 90 ? -15.700 -4.572 -12.241 1.00 41.03 90 TYR A C 1
ATOM 718 O O . TYR A 1 90 ? -15.002 -4.422 -13.269 1.00 41.03 90 TYR A O 1
#

Secondary structure (DSSP, 8-state):
-PPPPHHHHHHHHHHHHHT------EEEE--EE-TTS-EE--EEEEPP-S-STTSTTBTT-B-TTT-PBP-BPPHHHHHHH--S------

Foldseek 3Di:
DDDDDPVNVVVVVVVVVVPDDDDAQKDKDCWDADPVRDTDHIDIWHDDDPWCCATQQEAPHHDPVPRDHHDHYGPVVCVVVPPDDDDDDD

Radius of gyration: 22.35 Å; Cα contacts (8 Å, |Δi|>4): 86; chains: 1; bounding box: 61×45×41 Å